Protein AF-A0A7J7YS77-F1 (afdb_monomer)

Foldseek 3Di:
DCVVVPVVPPDDPPPPPPPPPPPPPPDDQWDWDADPDPVPDGTDTHGPDDDDPDDDPDDDDDDDDDPDPDPDQDPFDDFQDWDQDCDDPNHRDTWGFHGQDNVRDTDTDPDPDPDPPPPPPPPDDDDDDDDDDD

Sequence (134 aa):
MYSRKAMYKTKYSAAKSRIEKKKKEKVLATVTEPVGCDKHGGTRVVKPHKMPRYYPTEDVPRKLLSHGKKPFSQHVRKPGTILIVLTGHHRGKRVVFLKQLGSGLNLCPSIEFLCIEHTRNLSSPPPPKLVSVV

Structure (mmCIF, N/CA/C/O backbone):
data_AF-A0A7J7YS77-F1
#
_entry.id   AF-A0A7J7YS77-F1
#
loop_
_atom_site.group_PDB
_atom_site.id
_atom_site.type_symbol
_atom_site.label_atom_id
_atom_site.label_alt_id
_atom_site.label_comp_id
_atom_site.label_asym_id
_atom_site.label_entity_id
_atom_site.label_seq_id
_atom_site.pdbx_PDB_ins_code
_atom_site.Cartn_x
_atom_site.Cartn_y
_atom_site.Cartn_z
_atom_site.occupancy
_atom_site.B_iso_or_equiv
_atom_site.auth_seq_id
_atom_site.auth_comp_id
_atom_site.auth_asym_id
_atom_site.auth_atom_id
_atom_site.pdbx_PDB_model_num
ATOM 1 N N . MET A 1 1 ? 10.976 20.989 21.431 1.00 79.06 1 MET A N 1
ATOM 2 C CA . MET A 1 1 ? 11.789 20.093 20.573 1.00 79.06 1 MET A CA 1
ATOM 3 C C . MET A 1 1 ? 13.259 20.516 20.538 1.00 79.06 1 MET A C 1
ATOM 5 O O . MET A 1 1 ? 14.112 19.661 20.724 1.00 79.06 1 MET A O 1
ATOM 9 N N . TYR A 1 2 ? 13.549 21.813 20.369 1.00 79.44 2 TYR A N 1
ATOM 10 C CA . TYR A 1 2 ? 14.908 22.368 20.285 1.00 79.44 2 TYR A CA 1
ATOM 11 C C . TYR A 1 2 ? 15.738 22.232 21.578 1.00 79.44 2 TYR A C 1
ATOM 13 O O . TYR A 1 2 ? 16.827 21.666 21.559 1.00 79.44 2 TYR A O 1
ATOM 21 N N . SER A 1 3 ? 15.188 22.660 22.720 1.00 82.75 3 SER A N 1
ATOM 22 C CA . SER A 1 3 ? 15.836 22.532 24.036 1.00 82.75 3 SER A CA 1
ATOM 23 C C . SER A 1 3 ? 15.919 21.084 24.527 1.00 82.75 3 SER A C 1
ATOM 25 O O . SER A 1 3 ? 16.950 20.680 25.045 1.00 82.75 3 SER A O 1
ATOM 27 N N . ARG A 1 4 ? 14.873 20.272 24.292 1.00 84.00 4 ARG A N 1
ATOM 28 C CA . ARG A 1 4 ? 14.852 18.837 24.652 1.00 84.00 4 ARG A CA 1
ATOM 29 C C . ARG A 1 4 ? 15.938 18.025 23.939 1.00 84.00 4 ARG A C 1
ATOM 31 O O . ARG A 1 4 ? 16.432 17.064 24.503 1.00 84.00 4 ARG A O 1
ATOM 38 N N . LYS A 1 5 ? 16.304 18.412 22.712 1.00 83.06 5 LYS A N 1
ATOM 39 C CA . LYS A 1 5 ? 17.434 17.835 21.961 1.00 83.06 5 LYS A CA 1
ATOM 40 C C . LYS A 1 5 ? 18.765 18.556 22.237 1.00 83.06 5 LYS A C 1
ATOM 42 O O . LYS A 1 5 ? 19.746 18.274 21.565 1.00 83.06 5 LYS A O 1
ATOM 47 N N . ALA A 1 6 ? 18.781 19.509 23.177 1.00 84.50 6 ALA A N 1
ATOM 48 C CA . ALA A 1 6 ? 19.916 20.357 23.542 1.00 84.50 6 ALA A CA 1
ATOM 49 C C . ALA A 1 6 ? 20.640 21.006 22.344 1.00 84.50 6 ALA A C 1
ATOM 51 O O . ALA A 1 6 ? 21.855 21.204 22.378 1.00 84.50 6 ALA A O 1
ATOM 52 N N . MET A 1 7 ? 19.894 21.388 21.296 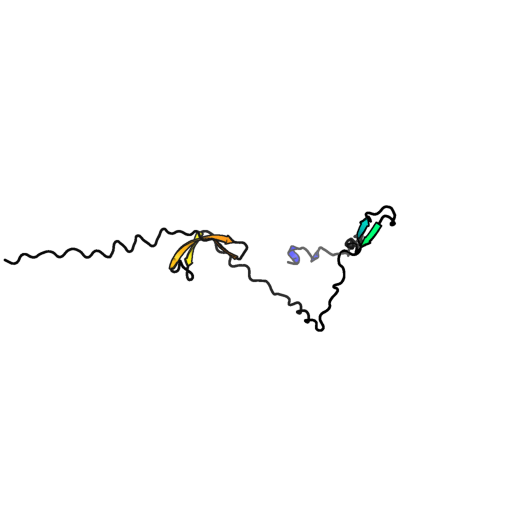1.00 82.38 7 MET A N 1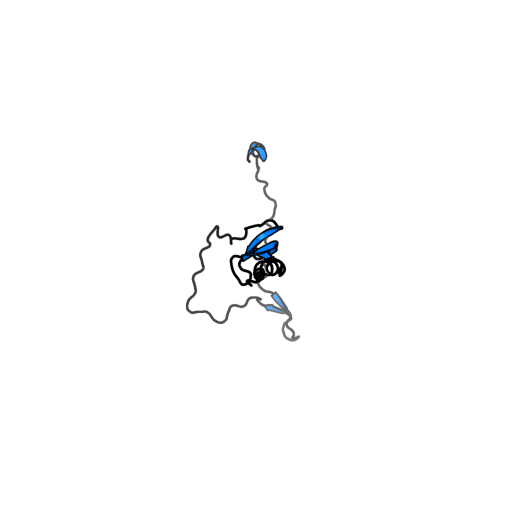
ATOM 53 C CA . MET A 1 7 ? 20.498 21.814 20.023 1.00 82.38 7 MET A CA 1
ATOM 54 C C . MET A 1 7 ? 21.300 23.119 20.113 1.00 82.38 7 MET A C 1
ATOM 56 O O . MET A 1 7 ? 22.150 23.390 19.277 1.00 82.38 7 MET A O 1
ATOM 60 N N . TYR A 1 8 ? 21.065 23.898 21.169 1.00 82.44 8 TYR A N 1
ATOM 61 C CA . TYR A 1 8 ? 21.834 25.095 21.509 1.00 82.44 8 TYR A CA 1
ATOM 62 C C . TYR A 1 8 ? 23.260 24.789 21.999 1.00 82.44 8 TYR A C 1
ATOM 64 O O . TYR A 1 8 ? 24.125 25.658 21.920 1.00 82.44 8 TYR A O 1
ATOM 72 N N . LYS A 1 9 ? 23.513 23.571 22.503 1.00 74.94 9 LYS A N 1
ATOM 73 C CA . LYS A 1 9 ? 24.846 23.104 22.922 1.00 74.94 9 LYS A CA 1
ATOM 74 C C . LYS A 1 9 ? 25.526 22.255 21.853 1.00 74.94 9 LYS A C 1
ATOM 76 O O . LYS A 1 9 ? 26.749 22.279 21.758 1.00 74.94 9 LYS A O 1
ATOM 81 N N . THR A 1 10 ? 24.768 21.533 21.026 1.00 68.81 10 THR A N 1
ATOM 82 C CA . THR A 1 10 ? 25.335 20.803 19.885 1.00 68.81 10 THR A CA 1
ATOM 83 C C . THR A 1 10 ? 25.630 21.768 18.739 1.00 68.81 10 THR A C 1
ATOM 85 O O . THR A 1 10 ? 24.819 21.954 17.832 1.00 68.81 10 THR A O 1
ATOM 88 N N . LYS A 1 11 ? 26.813 22.384 18.764 1.00 67.50 11 LYS A N 1
ATOM 89 C CA . LYS A 1 11 ? 27.387 23.001 17.567 1.00 67.50 11 LYS A CA 1
ATOM 90 C C . LYS A 1 11 ? 27.897 21.875 16.673 1.00 67.50 11 LYS A C 1
ATOM 92 O O . LYS A 1 11 ? 28.890 21.231 16.995 1.00 67.50 11 LYS A O 1
ATOM 97 N N . TYR A 1 12 ? 27.210 21.611 15.568 1.00 66.06 12 TYR A N 1
ATOM 98 C CA . TYR A 1 12 ? 27.744 20.726 14.540 1.00 66.06 12 TYR A CA 1
ATOM 99 C C . TYR A 1 12 ? 28.91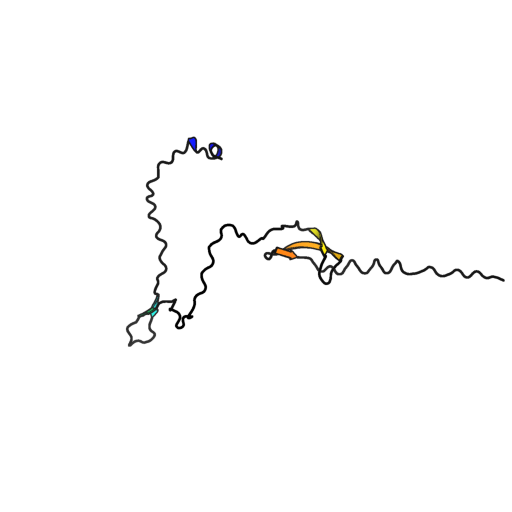6 21.444 13.862 1.00 66.06 12 TYR A C 1
ATOM 101 O O . TYR A 1 12 ? 28.705 22.314 13.020 1.00 66.06 12 TYR A O 1
ATOM 109 N N . SER A 1 13 ? 30.156 21.094 14.204 1.00 62.06 13 SER A N 1
ATOM 110 C CA . SER A 1 13 ? 31.203 21.156 13.189 1.00 62.06 13 SER A CA 1
ATOM 111 C C . SER A 1 13 ? 30.892 20.038 12.200 1.00 62.06 13 SER A C 1
ATOM 113 O O . SER A 1 13 ? 30.570 18.916 12.600 1.00 62.06 13 SER A O 1
ATOM 115 N N . ALA A 1 14 ? 30.893 20.341 10.901 1.00 61.47 14 ALA A N 1
ATOM 116 C CA . ALA A 1 14 ? 30.745 19.293 9.907 1.00 61.47 14 ALA A CA 1
ATOM 117 C C . ALA A 1 14 ? 31.888 18.301 10.134 1.00 61.47 14 ALA A C 1
ATOM 119 O O . ALA A 1 14 ? 33.053 18.631 9.906 1.00 61.47 14 ALA A O 1
ATOM 120 N N . ALA A 1 15 ? 31.575 17.091 10.599 1.00 60.75 15 ALA A N 1
ATOM 121 C CA . ALA A 1 15 ? 32.524 16.005 10.480 1.00 60.75 15 ALA A CA 1
ATOM 122 C C . ALA A 1 15 ? 32.846 15.925 8.986 1.00 60.75 15 ALA A C 1
ATOM 124 O O . ALA A 1 15 ? 31.945 15.668 8.183 1.00 60.75 15 ALA A O 1
ATOM 125 N N . LYS A 1 16 ? 34.098 16.204 8.592 1.00 58.06 16 LYS A N 1
ATOM 126 C CA . LYS A 1 16 ? 34.586 15.833 7.262 1.00 58.06 16 LYS A CA 1
ATOM 127 C C . LYS A 1 16 ? 34.411 14.328 7.208 1.00 58.06 16 LYS A C 1
ATOM 129 O O . LYS A 1 16 ? 35.213 13.592 7.776 1.00 58.06 16 LYS A O 1
ATOM 134 N N . SER A 1 17 ? 33.296 13.875 6.651 1.00 55.62 17 SER A N 1
ATOM 135 C CA . SER A 1 17 ? 32.958 12.471 6.666 1.00 55.62 17 SER A CA 1
ATOM 136 C C . SER A 1 17 ? 34.006 11.774 5.814 1.00 55.62 17 SER A C 1
ATOM 138 O O . SER A 1 17 ? 33.903 11.761 4.590 1.00 55.62 17 SER A O 1
ATOM 140 N N . ARG A 1 18 ? 34.976 11.122 6.458 1.00 55.91 18 ARG A N 1
ATOM 141 C CA . ARG A 1 18 ? 35.717 9.996 5.877 1.00 55.91 18 ARG A CA 1
ATOM 142 C C . ARG A 1 18 ? 34.801 8.765 5.816 1.00 55.91 18 ARG A C 1
ATOM 144 O O . ARG A 1 18 ? 35.195 7.646 6.097 1.00 55.91 18 ARG A O 1
ATOM 151 N N . ILE A 1 19 ? 33.530 8.999 5.510 1.00 58.06 19 ILE A N 1
ATOM 152 C CA . ILE A 1 19 ? 32.608 7.990 5.044 1.00 58.06 19 ILE A CA 1
ATOM 153 C C . ILE A 1 19 ? 32.760 8.134 3.545 1.00 58.06 19 ILE A C 1
ATOM 155 O O . ILE A 1 19 ? 32.135 9.000 2.928 1.00 58.06 19 ILE A O 1
ATOM 159 N N . GLU A 1 20 ? 33.669 7.348 2.971 1.00 64.75 20 GLU A N 1
ATOM 160 C CA . GLU A 1 20 ? 33.596 7.076 1.544 1.00 64.75 20 GLU A CA 1
ATOM 161 C C . GLU A 1 20 ? 32.139 6.725 1.276 1.00 64.75 20 GLU A C 1
ATOM 163 O O . GLU A 1 20 ? 31.607 5.794 1.885 1.00 64.75 20 GLU A O 1
ATOM 168 N N . LYS A 1 21 ? 31.451 7.552 0.476 1.00 62.44 21 LYS A N 1
ATOM 169 C CA . LYS A 1 21 ? 30.077 7.280 0.057 1.00 62.44 21 LYS A CA 1
ATOM 170 C C . LYS A 1 21 ? 30.077 5.825 -0.369 1.00 62.44 21 LYS A C 1
ATOM 172 O O . LYS A 1 21 ? 30.712 5.520 -1.376 1.00 62.44 21 LYS A O 1
ATOM 177 N N . LYS A 1 22 ? 29.439 4.949 0.416 1.00 60.91 22 LYS A N 1
ATOM 178 C CA . LYS A 1 22 ? 29.379 3.521 0.120 1.00 60.91 22 LYS A CA 1
ATOM 179 C C . LYS A 1 22 ? 28.722 3.451 -1.246 1.00 60.91 22 LYS A C 1
ATOM 181 O O . LYS A 1 22 ? 27.519 3.697 -1.363 1.00 60.91 22 LYS A O 1
ATOM 186 N N . LYS A 1 23 ? 29.538 3.304 -2.296 1.00 63.06 23 LYS A N 1
ATOM 187 C CA . LYS A 1 23 ? 29.062 3.261 -3.672 1.00 63.06 23 LYS A CA 1
ATOM 188 C C . LYS A 1 23 ? 28.099 2.097 -3.659 1.00 63.06 23 LYS A C 1
ATOM 190 O O . LYS A 1 23 ? 28.511 0.974 -3.394 1.00 63.06 23 LYS A O 1
ATOM 195 N N . LYS A 1 24 ? 26.811 2.397 -3.835 1.00 66.31 24 LYS A N 1
ATOM 196 C CA . LYS A 1 24 ? 25.795 1.374 -4.041 1.00 66.31 24 LYS A CA 1
ATOM 197 C C . LYS A 1 24 ? 26.359 0.490 -5.142 1.00 66.31 24 LYS A C 1
ATOM 199 O O . LYS A 1 24 ? 26.652 1.007 -6.224 1.00 66.31 24 LYS A O 1
ATOM 204 N N . GLU A 1 25 ? 26.633 -0.764 -4.808 1.00 69.06 25 GLU A N 1
ATOM 205 C CA . GLU A 1 25 ? 27.174 -1.725 -5.752 1.00 69.06 25 GLU A CA 1
ATOM 206 C C . GLU A 1 25 ? 26.242 -1.708 -6.960 1.00 69.06 25 GLU A C 1
ATOM 208 O O . GLU A 1 25 ? 25.028 -1.903 -6.836 1.00 69.06 25 GLU A O 1
ATOM 213 N N . LYS A 1 26 ? 26.773 -1.277 -8.105 1.00 70.06 26 LYS A N 1
ATOM 214 C CA . LYS A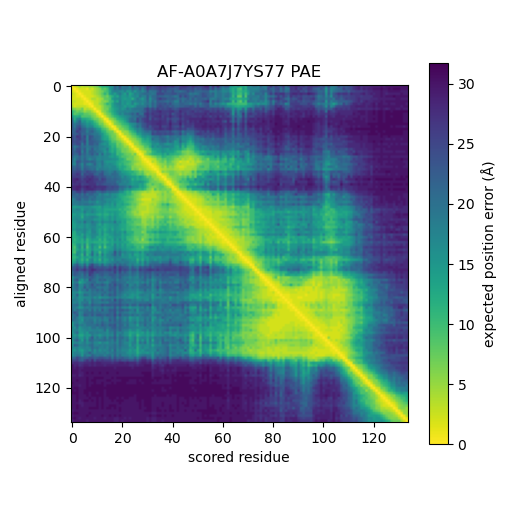 1 26 ? 25.974 -1.193 -9.319 1.00 70.06 26 LYS A CA 1
ATOM 215 C C . LYS A 1 26 ? 25.690 -2.634 -9.703 1.00 70.06 26 LYS A C 1
ATOM 217 O O . LYS A 1 26 ? 26.631 -3.362 -9.997 1.00 70.06 26 LYS A O 1
ATOM 222 N N . VAL A 1 27 ? 24.417 -3.023 -9.685 1.00 69.81 27 VAL A N 1
ATOM 223 C CA . VAL A 1 27 ? 23.990 -4.315 -10.228 1.00 69.81 27 VAL A CA 1
ATOM 224 C C . VAL A 1 27 ? 24.586 -4.429 -11.629 1.00 69.81 27 VAL A C 1
ATOM 226 O O . VAL A 1 27 ? 24.404 -3.526 -12.454 1.00 69.81 27 VAL A O 1
ATOM 229 N N . LEU A 1 28 ? 25.371 -5.482 -11.856 1.00 71.69 28 LEU A N 1
ATOM 230 C CA . LEU A 1 28 ? 26.055 -5.692 -13.123 1.00 71.69 28 LEU A CA 1
ATOM 231 C C . LEU A 1 28 ? 25.000 -5.803 -14.227 1.00 71.69 28 LEU A C 1
ATOM 233 O O . LEU A 1 28 ? 24.089 -6.623 -14.160 1.00 71.69 28 LEU A O 1
ATOM 237 N N . ALA A 1 29 ? 25.113 -4.948 -15.244 1.00 77.50 29 ALA A N 1
ATOM 238 C CA . ALA A 1 29 ? 24.165 -4.903 -16.360 1.00 77.50 29 ALA A CA 1
ATOM 239 C C . ALA A 1 29 ? 24.244 -6.148 -17.264 1.00 77.50 29 ALA A C 1
ATOM 241 O O . ALA A 1 29 ? 23.394 -6.343 -18.136 1.00 77.50 29 ALA A O 1
ATOM 242 N N . THR A 1 30 ? 25.267 -6.975 -17.062 1.00 81.25 30 THR A N 1
ATOM 243 C CA . THR A 1 30 ? 25.565 -8.127 -17.894 1.00 81.25 30 THR A CA 1
ATOM 244 C C . THR A 1 30 ? 26.095 -9.258 -17.034 1.00 81.25 30 THR A C 1
ATOM 246 O O . THR A 1 30 ? 26.935 -9.031 -16.164 1.00 81.25 30 THR A O 1
ATOM 249 N N . VAL A 1 31 ? 25.601 -10.462 -17.294 1.00 83.94 31 VAL A N 1
ATOM 250 C CA . VAL A 1 31 ? 26.001 -11.697 -16.623 1.00 83.94 31 VAL A CA 1
ATOM 251 C C . VAL A 1 31 ? 26.816 -12.531 -17.611 1.00 83.94 31 VAL A C 1
ATOM 253 O O . VAL A 1 31 ? 26.449 -12.647 -18.781 1.00 83.94 31 VAL A O 1
ATOM 256 N N . THR A 1 32 ? 27.962 -13.048 -17.177 1.00 84.19 32 THR A N 1
ATOM 257 C CA . THR A 1 32 ? 28.782 -13.992 -17.946 1.00 84.19 32 THR A CA 1
ATOM 258 C C . THR A 1 32 ? 28.276 -15.403 -17.703 1.00 84.19 32 THR A C 1
ATOM 260 O O . THR A 1 32 ? 28.495 -15.956 -16.630 1.00 84.19 32 THR A O 1
ATOM 263 N N . GLU A 1 33 ? 27.617 -15.972 -18.702 1.00 82.81 33 GLU A N 1
ATOM 264 C CA . GLU A 1 33 ? 27.106 -17.340 -18.675 1.00 82.81 33 GLU A CA 1
ATOM 265 C C . GLU A 1 33 ? 28.071 -18.267 -19.431 1.00 82.81 33 GLU A C 1
ATOM 267 O O . GLU A 1 33 ? 28.569 -17.879 -20.494 1.00 82.81 33 GLU A O 1
ATOM 272 N N . PRO A 1 34 ? 28.361 -19.482 -18.940 1.00 83.56 34 PRO A N 1
ATOM 273 C CA . PRO A 1 34 ? 29.186 -20.440 -19.667 1.00 83.56 34 PRO A CA 1
ATOM 274 C C . PRO A 1 34 ? 28.466 -20.947 -20.927 1.00 83.56 34 PRO A C 1
ATOM 276 O O . PRO A 1 34 ? 27.254 -21.170 -20.933 1.00 83.56 34 PRO A O 1
ATOM 279 N N . VAL A 1 35 ? 29.212 -21.131 -22.016 1.00 78.69 35 VAL A N 1
ATOM 280 C CA . VAL A 1 35 ? 28.689 -21.699 -23.268 1.00 78.69 35 VAL A CA 1
ATOM 281 C C . VAL A 1 35 ? 28.879 -23.211 -23.222 1.00 78.69 35 VAL A C 1
ATOM 283 O O . VAL A 1 35 ? 30.001 -23.684 -23.102 1.00 78.69 35 VAL A O 1
ATOM 286 N N . GLY A 1 36 ? 27.792 -23.977 -23.340 1.00 76.56 36 GLY A N 1
ATOM 287 C CA . GLY A 1 36 ? 27.799 -25.443 -23.224 1.00 76.56 36 GLY A CA 1
ATOM 288 C C . GLY A 1 36 ? 28.435 -26.209 -24.395 1.00 76.56 36 GLY A C 1
ATOM 289 O O . GLY A 1 36 ? 28.027 -27.335 -24.654 1.00 76.56 36 GLY A O 1
ATOM 290 N N . CYS A 1 37 ? 29.364 -25.609 -25.146 1.00 70.50 37 CYS A N 1
ATOM 291 C CA . CYS A 1 37 ? 30.030 -26.253 -26.279 1.00 70.50 37 CYS A CA 1
ATOM 292 C C . CYS A 1 37 ? 31.539 -25.984 -26.264 1.00 70.50 37 CYS A C 1
ATOM 294 O O . CYS A 1 37 ? 31.975 -24.835 -26.354 1.00 70.50 37 CYS A O 1
ATOM 296 N N . ASP A 1 38 ? 32.326 -27.061 -26.245 1.00 72.12 38 ASP A N 1
ATOM 297 C CA . ASP A 1 38 ? 33.785 -27.034 -26.062 1.00 72.12 38 ASP A CA 1
ATOM 298 C C . ASP A 1 38 ? 34.537 -26.287 -27.174 1.00 72.12 38 ASP A C 1
ATOM 300 O O . ASP A 1 38 ? 35.621 -25.750 -26.960 1.00 72.12 38 ASP A O 1
ATOM 304 N N . LYS A 1 39 ? 33.949 -26.204 -28.374 1.00 78.44 39 LYS A N 1
ATOM 305 C CA . LYS A 1 39 ? 34.551 -25.536 -29.542 1.00 78.44 39 LYS A CA 1
ATOM 306 C C . LYS A 1 39 ? 34.258 -24.032 -29.603 1.00 78.44 39 LYS A C 1
ATOM 308 O O . LYS A 1 39 ? 34.735 -23.353 -30.511 1.00 78.44 39 LYS A O 1
ATOM 313 N N . HIS A 1 40 ? 33.485 -23.496 -28.657 1.00 68.56 40 HIS A N 1
ATOM 314 C CA . HIS A 1 40 ? 33.049 -22.102 -28.652 1.00 68.56 40 HIS A CA 1
ATOM 315 C C . HIS A 1 40 ? 33.441 -21.388 -27.352 1.00 68.56 40 HIS A C 1
ATOM 317 O O . HIS A 1 40 ? 32.603 -21.182 -26.486 1.00 68.56 40 HIS A O 1
ATOM 323 N N . GLY A 1 41 ? 34.706 -20.965 -27.235 1.00 69.94 41 GLY A N 1
ATOM 324 C CA . GLY A 1 41 ? 35.141 -19.790 -26.451 1.00 69.94 41 GLY A CA 1
ATOM 325 C C . GLY A 1 41 ? 34.734 -19.654 -24.969 1.00 69.94 41 GLY A C 1
ATOM 326 O O . GLY A 1 41 ? 34.910 -18.574 -24.410 1.00 69.94 41 GLY A O 1
ATOM 327 N N . GLY A 1 42 ? 34.195 -20.693 -24.323 1.00 75.00 42 GLY A N 1
ATOM 328 C CA . GLY A 1 42 ? 33.967 -20.817 -22.877 1.00 75.00 42 GLY A CA 1
ATOM 329 C C . GLY A 1 42 ? 32.836 -19.977 -22.267 1.00 75.00 42 GLY A C 1
ATOM 330 O O . GLY A 1 42 ? 32.012 -20.519 -21.533 1.00 75.00 42 GLY A O 1
ATOM 331 N N . THR A 1 43 ? 32.755 -18.668 -22.527 1.00 82.62 43 THR A N 1
ATOM 332 C CA . THR A 1 43 ? 31.791 -17.777 -21.846 1.00 82.62 43 THR A CA 1
ATOM 333 C C . THR A 1 43 ? 31.110 -16.793 -22.789 1.00 82.62 43 THR A C 1
ATOM 335 O O . THR A 1 43 ? 31.704 -16.270 -23.732 1.00 82.62 43 THR A O 1
ATOM 338 N N . ARG A 1 44 ? 29.832 -16.519 -22.520 1.00 81.19 44 ARG A N 1
ATOM 339 C CA . ARG A 1 44 ? 29.021 -15.530 -23.220 1.00 81.19 44 ARG A CA 1
ATOM 340 C C . ARG A 1 44 ? 28.530 -14.477 -22.244 1.00 81.19 44 ARG A C 1
ATOM 342 O O . ARG A 1 44 ? 27.873 -14.755 -21.251 1.00 81.19 44 ARG A O 1
ATOM 349 N N . VAL A 1 45 ? 28.789 -13.232 -22.599 1.00 86.12 45 VAL A N 1
ATOM 350 C CA . VAL A 1 45 ? 28.298 -12.056 -21.888 1.00 86.12 45 VAL A CA 1
ATOM 351 C C . VAL A 1 45 ? 26.844 -11.798 -22.325 1.00 86.12 45 VAL A C 1
ATOM 353 O O . VAL A 1 45 ? 26.590 -11.432 -23.475 1.00 86.12 45 VAL A O 1
ATOM 356 N N . VAL A 1 46 ? 25.871 -12.029 -21.437 1.00 86.38 46 VAL A N 1
ATOM 357 C CA . VAL A 1 46 ? 24.423 -11.924 -21.702 1.00 86.38 46 VAL A CA 1
ATOM 358 C C . VAL A 1 46 ? 23.778 -10.841 -20.834 1.00 86.38 46 VAL A C 1
ATOM 360 O O . VAL A 1 46 ? 24.016 -10.741 -19.635 1.00 86.38 46 VAL A O 1
ATOM 363 N N . LYS A 1 47 ? 22.913 -10.021 -21.440 1.00 88.69 47 LYS A N 1
ATOM 364 C CA . LYS A 1 47 ? 22.070 -9.063 -20.708 1.00 88.69 47 LYS A CA 1
ATOM 365 C C . LYS A 1 47 ? 20.804 -9.777 -20.204 1.00 88.69 47 LYS A C 1
ATOM 367 O O . LYS A 1 47 ? 20.097 -10.340 -21.044 1.00 88.69 47 LYS A O 1
ATOM 372 N N . PRO A 1 48 ? 20.477 -9.730 -18.898 1.00 82.94 48 PRO A N 1
ATOM 373 C CA . PRO A 1 48 ? 19.306 -10.423 -18.349 1.00 82.94 48 PRO A CA 1
ATOM 374 C C . PRO A 1 48 ? 17.983 -9.804 -18.823 1.00 82.94 48 PRO A C 1
ATOM 376 O O . PRO A 1 48 ? 17.031 -10.516 -19.128 1.00 82.94 48 PRO A O 1
ATOM 379 N N . HIS A 1 49 ? 17.933 -8.477 -18.969 1.00 87.00 49 HIS A N 1
ATOM 380 C CA . HIS A 1 49 ? 16.777 -7.769 -19.516 1.00 87.00 49 HIS A CA 1
ATOM 381 C C . HIS A 1 49 ? 17.044 -7.381 -20.971 1.00 87.00 49 HIS A C 1
ATOM 383 O O . HIS A 1 49 ?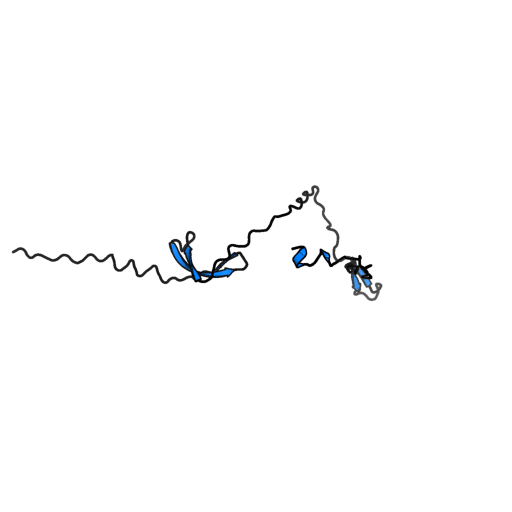 17.757 -6.416 -21.255 1.00 87.00 49 HIS A O 1
ATOM 389 N N . LYS A 1 50 ? 16.486 -8.159 -21.904 1.00 89.81 50 LYS A N 1
ATOM 390 C CA . LYS A 1 50 ? 16.494 -7.833 -23.337 1.00 89.81 50 LYS A CA 1
ATOM 391 C C . LYS A 1 50 ? 15.422 -6.787 -23.639 1.00 89.81 50 LYS A C 1
ATOM 393 O O . LYS A 1 50 ? 14.384 -6.746 -22.983 1.00 89.81 50 LYS A O 1
ATOM 398 N N . MET A 1 51 ? 15.676 -5.953 -24.642 1.00 91.44 51 MET A N 1
ATOM 399 C CA . MET A 1 51 ? 14.681 -4.994 -25.121 1.00 91.44 51 MET A CA 1
ATOM 400 C C . MET A 1 51 ? 13.495 -5.736 -25.763 1.00 91.44 51 MET A C 1
ATOM 402 O O . MET A 1 51 ? 13.706 -6.780 -26.389 1.00 91.44 51 MET A O 1
ATOM 406 N N . PRO A 1 52 ? 12.258 -5.231 -25.605 1.00 93.31 52 PRO A N 1
ATOM 407 C CA . PRO A 1 52 ? 11.090 -5.802 -26.266 1.00 93.31 52 PRO A CA 1
ATOM 408 C C . PRO A 1 52 ? 11.233 -5.715 -27.792 1.00 93.31 52 PRO A C 1
ATOM 410 O O . PRO A 1 52 ? 11.819 -4.772 -28.319 1.00 93.31 52 PRO A O 1
ATOM 413 N N . ARG A 1 53 ? 10.698 -6.712 -28.509 1.00 95.12 53 ARG A N 1
ATOM 414 C CA . ARG A 1 53 ? 10.754 -6.772 -29.983 1.00 95.12 53 ARG A CA 1
ATOM 415 C C . ARG A 1 53 ? 9.711 -5.875 -30.660 1.00 95.12 53 ARG A C 1
ATOM 417 O O . ARG A 1 53 ? 9.932 -5.446 -31.785 1.00 95.12 53 ARG A O 1
ATOM 424 N N . TYR A 1 54 ? 8.582 -5.631 -29.999 1.00 94.62 54 TYR A N 1
ATOM 425 C CA . TYR A 1 54 ? 7.463 -4.845 -30.516 1.00 94.62 54 TYR A CA 1
ATOM 426 C C . TYR A 1 54 ? 7.283 -3.568 -29.691 1.00 94.62 54 TYR A C 1
ATOM 428 O O . TYR A 1 54 ? 7.346 -3.623 -28.461 1.00 94.62 54 TYR A O 1
ATOM 436 N N . TYR A 1 55 ? 7.034 -2.451 -30.375 1.00 92.44 55 TYR A N 1
ATOM 437 C CA . TYR A 1 55 ? 6.732 -1.151 -29.780 1.00 92.44 55 TYR A CA 1
ATOM 438 C C . TYR A 1 55 ? 5.343 -0.694 -30.242 1.00 92.44 55 TYR A C 1
ATOM 440 O O . TYR A 1 55 ? 5.047 -0.819 -31.431 1.00 92.44 55 TYR A O 1
ATOM 448 N N . PRO A 1 56 ? 4.489 -0.181 -29.339 1.00 94.44 56 PRO A N 1
ATOM 449 C CA . PRO A 1 56 ? 3.234 0.439 -29.742 1.00 94.44 56 PRO A CA 1
ATOM 450 C C . PRO A 1 56 ? 3.502 1.753 -30.490 1.00 94.44 56 PRO A C 1
ATOM 452 O O . PRO A 1 56 ? 4.511 2.415 -30.249 1.00 94.44 56 PRO A O 1
ATOM 455 N N . THR A 1 57 ? 2.587 2.138 -31.381 1.00 94.44 57 THR A N 1
ATOM 456 C CA . THR A 1 57 ? 2.679 3.401 -32.134 1.00 94.44 57 THR A CA 1
ATOM 457 C C . THR A 1 57 ? 2.464 4.627 -31.241 1.00 94.44 57 THR A C 1
ATOM 459 O O . THR A 1 57 ? 3.052 5.674 -31.489 1.00 94.44 57 THR A O 1
ATOM 462 N N . GLU A 1 58 ? 1.669 4.488 -30.177 1.00 93.94 58 GLU A N 1
ATOM 463 C CA . GLU A 1 58 ? 1.374 5.549 -29.211 1.00 93.94 58 GLU A CA 1
ATOM 464 C C . GLU A 1 58 ? 1.692 5.077 -27.786 1.00 93.94 58 GLU A C 1
ATOM 466 O O . GLU A 1 58 ? 1.383 3.940 -27.418 1.00 93.94 58 GLU A O 1
ATOM 471 N N . ASP A 1 59 ? 2.308 5.949 -26.980 1.00 90.69 59 ASP A N 1
ATOM 472 C CA . ASP A 1 59 ? 2.610 5.683 -25.568 1.00 90.69 59 ASP A CA 1
ATOM 473 C C . ASP A 1 59 ? 1.653 6.452 -24.649 1.00 90.69 59 ASP A C 1
ATOM 475 O O . ASP A 1 59 ? 1.291 7.604 -24.908 1.00 90.69 59 ASP A O 1
ATOM 479 N N . VAL A 1 60 ? 1.259 5.823 -23.542 1.00 93.31 60 VAL A N 1
ATOM 480 C CA . VAL A 1 60 ? 0.396 6.456 -22.542 1.00 93.31 60 VAL A CA 1
ATOM 481 C C . VAL A 1 60 ? 1.269 7.318 -21.628 1.00 93.31 60 VAL A C 1
ATOM 483 O O . VAL A 1 60 ? 2.179 6.792 -20.976 1.00 93.31 60 VAL A O 1
ATOM 486 N N . PRO A 1 61 ? 0.998 8.632 -21.496 1.00 94.00 61 PRO A N 1
ATOM 487 C CA . PRO A 1 61 ? 1.807 9.493 -20.647 1.00 94.00 61 PRO A CA 1
ATOM 488 C C . PRO A 1 61 ? 1.767 9.016 -19.192 1.00 94.00 61 PRO A C 1
ATOM 490 O O . PRO A 1 61 ? 0.727 8.631 -18.645 1.00 94.00 61 PRO A O 1
ATOM 493 N N . ARG A 1 62 ? 2.928 9.051 -18.533 1.00 92.94 62 ARG A N 1
ATOM 494 C CA . ARG A 1 62 ? 3.055 8.615 -17.139 1.00 92.94 62 ARG A CA 1
ATOM 495 C C . ARG A 1 62 ? 2.235 9.515 -16.219 1.00 92.94 62 ARG A C 1
ATOM 497 O O . ARG A 1 62 ? 2.251 10.737 -16.336 1.00 92.94 62 ARG A O 1
ATOM 504 N N . LYS A 1 63 ? 1.581 8.902 -15.230 1.00 91.56 63 LYS A N 1
ATOM 505 C CA . LYS A 1 63 ? 0.886 9.639 -14.169 1.00 91.56 63 LYS A CA 1
ATOM 506 C C . LYS A 1 63 ? 1.895 10.461 -13.366 1.00 91.56 63 LYS A C 1
ATOM 508 O O . LYS A 1 63 ? 2.924 9.937 -12.938 1.00 91.56 63 LYS A O 1
ATOM 513 N N . LEU A 1 64 ? 1.569 11.728 -13.125 1.00 90.75 64 LEU A N 1
ATOM 514 C CA . LEU A 1 64 ? 2.357 12.606 -12.263 1.00 90.75 64 LEU A CA 1
ATOM 515 C C . LEU A 1 64 ? 2.393 12.056 -10.828 1.00 90.75 64 LEU A C 1
ATOM 517 O O . LEU A 1 64 ? 1.393 11.537 -10.318 1.00 90.75 64 LEU A O 1
ATOM 521 N N . LEU A 1 65 ? 3.548 12.175 -10.169 1.00 87.75 65 LEU A N 1
ATOM 522 C CA . LEU A 1 65 ? 3.705 11.777 -8.772 1.00 87.75 65 LEU A CA 1
ATOM 523 C C . LEU A 1 65 ? 2.896 12.730 -7.885 1.00 87.75 65 LEU A C 1
ATOM 525 O O . LEU A 1 65 ? 3.273 13.877 -7.675 1.00 87.75 65 LEU A O 1
ATOM 529 N N . SER A 1 66 ? 1.776 12.250 -7.348 1.00 86.88 66 SER A N 1
ATOM 530 C CA . SER A 1 66 ? 1.009 12.988 -6.344 1.00 86.88 66 SER A CA 1
ATOM 531 C C . SER A 1 66 ? 1.521 12.656 -4.944 1.00 86.88 66 SER A C 1
ATOM 533 O O . SER A 1 66 ? 1.454 11.496 -4.524 1.00 86.88 66 SER A O 1
ATOM 535 N N . HIS A 1 67 ? 1.970 13.660 -4.195 1.00 84.81 67 HIS A N 1
ATOM 536 C CA . HIS A 1 67 ? 2.276 13.497 -2.775 1.00 84.81 67 HIS A CA 1
ATOM 537 C C . HIS A 1 67 ? 0.985 13.325 -1.952 1.00 84.81 67 HIS A C 1
ATOM 539 O O . HIS A 1 67 ? -0.047 13.908 -2.268 1.00 84.81 67 HIS A O 1
ATOM 545 N N . GLY A 1 68 ? 1.032 12.513 -0.890 1.00 80.88 68 GLY A N 1
ATOM 546 C CA . GLY A 1 68 ? -0.037 12.457 0.119 1.00 80.88 68 GLY A CA 1
ATOM 547 C C . GLY A 1 68 ? -1.164 11.442 -0.106 1.00 80.88 68 GLY A C 1
ATOM 548 O O . GLY A 1 68 ? -2.006 11.296 0.777 1.00 80.88 68 GLY A O 1
ATOM 549 N N . LYS A 1 69 ? -1.172 10.677 -1.206 1.00 81.31 69 LYS A N 1
ATOM 550 C CA . LYS A 1 69 ? -2.113 9.553 -1.367 1.00 81.31 69 LYS A CA 1
ATOM 551 C C . LYS A 1 69 ? -1.701 8.388 -0.470 1.00 81.31 69 LYS A C 1
ATOM 553 O O . LYS A 1 69 ? -0.893 7.547 -0.855 1.00 81.31 69 LYS A O 1
ATOM 558 N N . LYS A 1 70 ? -2.250 8.355 0.740 1.00 79.94 70 LYS A N 1
ATOM 559 C CA . LYS A 1 70 ? -2.151 7.209 1.645 1.00 79.94 70 LYS A CA 1
ATOM 560 C C . LYS A 1 70 ? -3.416 6.366 1.470 1.00 79.94 70 LYS A C 1
ATOM 562 O O . LYS A 1 70 ? -4.497 6.895 1.729 1.00 79.94 70 LYS A O 1
ATOM 567 N N . PRO A 1 71 ? -3.329 5.104 1.013 1.00 75.31 71 PRO A N 1
ATOM 568 C CA . PRO A 1 71 ? -4.500 4.238 0.985 1.00 75.31 71 PRO A CA 1
ATOM 569 C C . PRO A 1 71 ? -5.051 4.097 2.409 1.00 75.31 71 PRO A C 1
ATOM 571 O O . PRO A 1 71 ? -4.301 3.893 3.366 1.00 75.31 71 PRO A O 1
ATOM 574 N N . PHE A 1 72 ? -6.360 4.290 2.550 1.00 71.00 72 PHE A N 1
ATOM 575 C CA . PHE A 1 72 ? -7.041 4.264 3.837 1.00 71.00 72 PHE A CA 1
ATOM 576 C C . PHE A 1 72 ? -6.962 2.858 4.446 1.00 71.00 72 PHE A C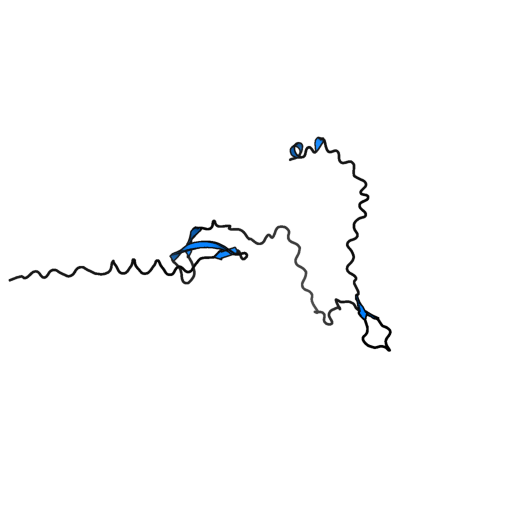 1
ATOM 578 O O . PHE A 1 72 ? -7.378 1.892 3.815 1.00 71.00 72 PHE A O 1
ATOM 585 N N . SER A 1 73 ? -6.413 2.735 5.657 1.00 65.69 73 SER A N 1
ATOM 586 C CA . SER A 1 73 ? -6.087 1.430 6.259 1.00 65.69 73 SER A CA 1
ATOM 587 C C . SER A 1 73 ? -6.690 1.209 7.648 1.00 65.69 73 SER A C 1
ATOM 589 O O . SER A 1 73 ? -6.499 0.135 8.215 1.00 65.69 73 SER A O 1
ATOM 591 N N . GLN A 1 74 ? -7.349 2.192 8.264 1.00 64.56 74 GLN A N 1
ATOM 592 C CA . GLN A 1 74 ? -7.461 2.185 9.726 1.00 64.56 74 GLN A CA 1
ATOM 593 C C . GLN A 1 74 ? -8.814 2.667 10.242 1.00 64.56 74 GLN A C 1
ATOM 595 O O . GLN A 1 74 ? -8.989 3.817 10.625 1.00 64.56 74 GLN A O 1
ATOM 600 N N . HIS A 1 75 ? -9.728 1.711 10.388 1.00 68.50 75 HIS A N 1
ATOM 601 C CA . HIS A 1 75 ? -10.617 1.687 11.545 1.00 68.50 75 HIS A CA 1
ATOM 602 C C . HIS A 1 75 ? -10.257 0.467 12.385 1.00 68.50 75 HIS A C 1
ATOM 604 O O . HIS A 1 75 ? -10.761 -0.626 12.134 1.00 68.50 75 HIS A O 1
ATOM 610 N N . VAL A 1 76 ? -9.361 0.656 13.355 1.00 71.88 76 VAL A N 1
ATOM 611 C CA . VAL A 1 76 ? -9.033 -0.388 14.329 1.00 71.88 76 VAL A CA 1
ATOM 612 C C . VAL A 1 76 ? -10.178 -0.465 15.329 1.00 71.88 76 VAL A C 1
ATOM 614 O O . VAL A 1 76 ? -10.426 0.474 16.084 1.00 71.88 76 VAL A O 1
ATOM 617 N N . ARG A 1 77 ? -10.908 -1.578 15.303 1.00 75.75 77 ARG A N 1
ATOM 618 C CA . ARG A 1 77 ? -11.969 -1.874 16.272 1.00 75.75 77 ARG A CA 1
ATOM 619 C C . ARG A 1 77 ? -11.397 -2.712 17.410 1.00 75.75 77 ARG A C 1
ATOM 621 O O . ARG A 1 77 ? -10.493 -3.518 17.196 1.00 75.75 77 ARG A O 1
ATOM 628 N N . LYS A 1 78 ? -11.927 -2.532 18.621 1.00 82.50 78 LYS A N 1
ATOM 629 C CA . LYS A 1 78 ? -11.522 -3.339 19.777 1.00 82.50 78 LYS A CA 1
ATOM 630 C C . LYS A 1 78 ? -12.130 -4.744 19.651 1.00 82.50 78 LYS A C 1
ATOM 632 O O . LYS A 1 78 ? -13.341 -4.831 19.421 1.00 82.50 78 LYS A O 1
ATOM 637 N N . PRO A 1 79 ? -11.337 -5.823 19.785 1.00 84.38 79 PRO A N 1
ATOM 638 C CA . PRO A 1 79 ? -11.875 -7.182 19.831 1.00 84.38 79 PRO A CA 1
ATOM 639 C C . PRO A 1 79 ? -12.881 -7.306 20.987 1.00 84.38 79 PRO A C 1
ATOM 641 O O . PRO A 1 79 ? -12.712 -6.666 22.023 1.00 84.38 79 PRO A O 1
ATOM 644 N N . GLY A 1 80 ? -13.953 -8.073 20.793 1.00 85.94 80 GLY A N 1
ATOM 645 C CA . GLY A 1 80 ? -15.052 -8.237 21.753 1.00 85.94 80 GLY A CA 1
ATOM 646 C C . GLY A 1 80 ? -16.235 -7.276 21.570 1.00 85.94 80 GLY A C 1
ATOM 647 O O . GLY A 1 80 ? -17.203 -7.353 22.320 1.00 85.94 80 GLY A O 1
ATOM 648 N N . THR A 1 81 ? -16.206 -6.389 20.571 1.00 88.00 81 THR A N 1
ATOM 649 C CA . THR A 1 81 ? -17.337 -5.484 20.289 1.00 88.00 81 THR A CA 1
ATOM 650 C C . THR A 1 81 ? -18.497 -6.247 19.637 1.00 88.00 81 THR A C 1
ATOM 652 O O . THR A 1 81 ? -18.276 -7.025 18.709 1.00 88.00 81 THR A O 1
ATOM 655 N N . ILE A 1 82 ? -19.740 -5.995 20.061 1.00 89.00 82 ILE A N 1
ATOM 656 C CA . ILE A 1 82 ? -20.936 -6.520 19.384 1.00 89.00 82 ILE A CA 1
ATOM 657 C C . ILE A 1 82 ? -21.217 -5.662 18.147 1.00 89.00 82 ILE A C 1
ATOM 659 O O . ILE A 1 82 ? -21.382 -4.446 18.245 1.00 89.00 82 ILE A O 1
ATOM 663 N N . LEU A 1 83 ? -21.275 -6.293 16.977 1.00 88.25 83 LEU A N 1
ATOM 664 C CA . LEU A 1 83 ? -21.606 -5.659 15.706 1.00 88.25 83 LEU A CA 1
ATOM 665 C C . LEU A 1 83 ? -23.012 -6.070 15.265 1.00 88.25 83 LEU A C 1
ATOM 667 O O . LEU A 1 83 ? -23.390 -7.235 15.376 1.00 88.25 83 LEU A O 1
ATOM 671 N N . ILE A 1 84 ? -23.770 -5.114 14.728 1.00 92.00 84 ILE A N 1
ATOM 672 C CA . ILE A 1 84 ? -25.026 -5.384 14.024 1.00 92.00 84 ILE A CA 1
ATOM 673 C C . ILE A 1 84 ? -24.704 -5.437 12.537 1.00 92.00 84 ILE A C 1
ATOM 675 O O . ILE A 1 84 ? -24.192 -4.471 11.964 1.00 92.00 84 ILE A O 1
ATOM 679 N N . VAL A 1 85 ? -24.983 -6.577 11.912 1.00 90.81 85 VAL A N 1
ATOM 680 C CA . VAL A 1 85 ? -24.768 -6.749 10.476 1.00 90.81 85 VAL A CA 1
ATOM 681 C C . VAL A 1 85 ? -25.898 -6.050 9.723 1.00 90.81 85 VAL A C 1
ATOM 683 O O . VAL A 1 85 ? -27.059 -6.444 9.814 1.00 90.81 85 VAL A O 1
ATOM 686 N N . LEU A 1 86 ? -25.559 -4.995 8.984 1.00 91.88 86 LEU A N 1
ATOM 687 C CA . LEU A 1 86 ? -26.535 -4.190 8.239 1.00 91.88 86 LEU A CA 1
ATOM 688 C C . LEU A 1 86 ? -26.805 -4.729 6.828 1.00 91.88 86 LEU A C 1
ATOM 690 O O . LEU A 1 86 ? -27.855 -4.457 6.253 1.00 91.88 86 LEU A O 1
ATOM 694 N N . THR A 1 87 ? -25.876 -5.501 6.262 1.00 91.19 87 THR A N 1
ATOM 695 C CA . THR A 1 87 ? -25.918 -5.970 4.868 1.00 91.19 87 THR A CA 1
ATOM 696 C C . THR A 1 87 ? -25.568 -7.462 4.765 1.00 91.19 87 THR A C 1
ATOM 698 O O . THR A 1 87 ? -24.919 -8.017 5.645 1.00 91.19 87 THR A O 1
ATOM 701 N N . GLY A 1 88 ? -26.016 -8.138 3.699 1.00 89.25 88 GLY A N 1
ATOM 702 C CA . GLY A 1 88 ? -25.757 -9.569 3.458 1.00 89.25 88 GLY A CA 1
ATOM 703 C C . GLY A 1 88 ? -26.877 -10.515 3.915 1.00 89.25 88 GLY A C 1
ATOM 704 O O . GLY A 1 88 ? -28.015 -10.105 4.139 1.00 89.25 88 GLY A O 1
ATOM 705 N N . HIS A 1 89 ? -26.581 -11.811 4.019 1.00 89.19 89 HIS A N 1
ATOM 706 C CA . HIS A 1 89 ? -27.582 -12.810 4.418 1.00 89.19 89 HIS A CA 1
ATOM 707 C C . HIS A 1 89 ? -27.936 -12.707 5.913 1.00 89.19 89 HIS A C 1
ATOM 709 O O . HIS A 1 89 ? -29.095 -12.800 6.301 1.00 89.19 89 HIS A O 1
ATOM 715 N N . HIS A 1 90 ? -26.951 -12.411 6.761 1.00 87.56 90 HIS A N 1
ATOM 716 C CA . HIS A 1 90 ? -27.106 -12.320 8.216 1.00 87.56 90 HIS A CA 1
ATOM 717 C C . HIS A 1 90 ? -27.549 -10.930 8.712 1.00 87.56 90 HIS A C 1
ATOM 719 O O . HIS A 1 90 ? -27.150 -10.501 9.793 1.00 87.56 90 HIS A O 1
ATOM 725 N N . ARG A 1 91 ? -28.365 -10.215 7.929 1.00 88.25 91 ARG A N 1
ATOM 726 C CA . ARG A 1 91 ? -28.887 -8.883 8.281 1.00 88.25 91 ARG A CA 1
ATOM 727 C C . ARG A 1 91 ? -29.646 -8.901 9.612 1.00 88.25 91 ARG A C 1
ATOM 729 O O . ARG A 1 91 ? -30.417 -9.817 9.875 1.00 88.25 91 ARG A O 1
ATOM 736 N N . GLY A 1 92 ? -29.418 -7.892 10.451 1.00 87.75 92 GLY A N 1
ATOM 737 C CA . GLY A 1 92 ? -30.084 -7.722 11.749 1.00 87.75 92 GLY A CA 1
ATOM 738 C C . GLY A 1 92 ? -29.548 -8.610 12.878 1.00 87.75 92 GLY A C 1
ATOM 739 O O . GLY A 1 92 ? -29.926 -8.415 14.033 1.00 87.75 92 GLY A O 1
ATOM 740 N N . LYS A 1 93 ? -28.634 -9.547 12.588 1.00 88.19 93 LYS A N 1
ATOM 741 C CA . LYS A 1 93 ? -28.016 -10.394 13.615 1.00 88.19 93 LYS A CA 1
ATOM 742 C C . LYS A 1 93 ? -26.942 -9.624 14.390 1.00 88.19 93 LYS A C 1
ATOM 744 O O . LYS A 1 93 ? -26.182 -8.836 13.819 1.00 88.19 93 LYS A O 1
ATOM 749 N N . ARG A 1 94 ? -26.876 -9.884 15.700 1.00 90.12 94 ARG A N 1
ATOM 750 C CA . ARG A 1 94 ? -25.818 -9.401 16.600 1.00 90.12 94 ARG A CA 1
ATOM 751 C C . ARG A 1 94 ? -24.682 -10.419 16.606 1.00 90.12 94 ARG A C 1
ATOM 753 O O . ARG A 1 94 ? -24.904 -11.566 16.980 1.00 90.12 94 ARG A O 1
ATOM 760 N N . VAL A 1 95 ? -23.486 -10.013 16.194 1.00 87.94 95 VAL A N 1
ATOM 761 C CA . VAL A 1 95 ? -22.321 -10.904 16.083 1.00 87.94 95 VAL A CA 1
ATOM 762 C C . VAL A 1 95 ? -21.131 -10.308 16.833 1.00 87.94 95 VAL A C 1
ATOM 764 O O . VAL A 1 95 ? -20.950 -9.092 16.856 1.00 87.94 95 VAL A O 1
ATOM 767 N N . VAL A 1 96 ? -20.321 -11.152 17.473 1.00 90.44 96 VAL A N 1
ATOM 768 C CA . VAL A 1 96 ? -19.142 -10.720 18.239 1.00 90.44 96 VAL A CA 1
ATOM 769 C C . VAL A 1 96 ? -17.946 -10.529 17.305 1.00 90.44 96 VAL A C 1
ATOM 771 O O . VAL A 1 96 ? -17.603 -11.416 16.525 1.00 90.44 96 VAL A O 1
ATOM 774 N N . PHE A 1 97 ? -17.291 -9.374 17.382 1.00 89.75 97 PHE A N 1
ATOM 775 C CA . PHE A 1 97 ? -16.086 -9.078 16.611 1.00 89.75 97 PHE A CA 1
ATOM 776 C C . PHE A 1 97 ? -14.839 -9.689 17.260 1.00 89.75 97 PHE A C 1
ATOM 778 O O . PHE A 1 97 ? -14.521 -9.353 18.399 1.00 89.75 97 PHE A O 1
ATOM 785 N N . LEU A 1 98 ? -14.100 -10.536 16.537 1.00 89.25 98 LEU A N 1
ATOM 786 C CA . LEU A 1 98 ? -12.907 -11.201 17.077 1.00 89.25 98 LEU A CA 1
ATOM 787 C C . LEU A 1 98 ? -11.625 -10.433 16.783 1.00 89.25 98 LEU A C 1
ATOM 789 O O . LEU A 1 98 ? -10.879 -10.096 17.694 1.00 89.25 98 LEU A O 1
ATOM 793 N N . LYS A 1 99 ? -11.334 -10.192 15.504 1.00 88.44 99 LYS A N 1
ATOM 794 C CA . LYS A 1 99 ? -10.082 -9.567 15.070 1.00 88.44 99 LYS A CA 1
ATOM 795 C C . LYS A 1 99 ? -10.252 -8.931 13.695 1.00 88.44 99 LYS A C 1
ATOM 797 O O . LYS A 1 99 ? -11.054 -9.384 12.882 1.00 88.44 99 LYS A O 1
ATOM 802 N N . GLN A 1 100 ? -9.467 -7.895 13.421 1.00 88.62 100 GLN A N 1
ATOM 803 C CA . GLN A 1 100 ? -9.342 -7.321 12.086 1.00 88.62 100 GLN A CA 1
ATOM 804 C C . GLN A 1 100 ? -8.272 -8.065 11.279 1.00 88.62 100 GLN A C 1
ATOM 806 O O . GLN A 1 100 ? -7.161 -8.291 11.768 1.00 88.62 100 GLN A O 1
ATOM 811 N N . LEU A 1 101 ? -8.602 -8.452 10.049 1.00 87.94 101 LEU A N 1
ATOM 812 C CA . LEU A 1 101 ? -7.664 -9.082 9.120 1.00 87.94 101 LEU A CA 1
ATOM 813 C C . LEU A 1 101 ? -6.741 -8.035 8.481 1.00 87.94 101 LEU A C 1
ATOM 815 O O . LEU A 1 101 ? -7.060 -6.848 8.453 1.00 87.94 101 LEU A O 1
ATOM 819 N N . GLY A 1 102 ? -5.618 -8.478 7.905 1.00 81.19 102 GLY A N 1
ATOM 820 C CA . GLY A 1 102 ? -4.666 -7.594 7.213 1.00 81.19 102 GLY A CA 1
ATOM 821 C C . GLY A 1 102 ? -5.256 -6.845 6.008 1.00 81.19 102 GLY A C 1
ATOM 822 O O . GLY A 1 102 ? -4.718 -5.821 5.607 1.00 81.19 102 GLY A O 1
ATOM 823 N N . SER A 1 103 ? -6.387 -7.314 5.470 1.00 84.31 103 SER A N 1
ATOM 824 C CA . SER A 1 103 ? -7.166 -6.636 4.424 1.00 84.31 103 SER A CA 1
ATOM 825 C C . SER A 1 103 ? -8.055 -5.496 4.940 1.00 84.31 103 SER A C 1
ATOM 827 O O . SER A 1 103 ? -8.664 -4.791 4.142 1.00 84.31 103 SER A O 1
ATOM 829 N N . GLY A 1 104 ? -8.178 -5.325 6.260 1.00 81.69 104 GLY A N 1
ATOM 830 C CA . GLY A 1 104 ? -9.090 -4.366 6.891 1.00 81.69 104 GLY A CA 1
ATOM 831 C C . GLY A 1 104 ? -10.497 -4.912 7.162 1.00 81.69 104 GLY A C 1
ATOM 832 O O . GLY A 1 104 ? -11.281 -4.230 7.824 1.00 81.69 104 GLY A O 1
ATOM 833 N N . LEU A 1 105 ? -10.805 -6.136 6.713 1.00 86.31 105 LEU A N 1
ATOM 834 C CA . LEU A 1 105 ? -12.074 -6.818 6.981 1.00 86.31 105 LEU A CA 1
ATOM 835 C C . LEU A 1 105 ? -12.169 -7.321 8.426 1.00 86.31 105 LEU A C 1
ATOM 837 O O . LEU A 1 105 ? -11.164 -7.591 9.088 1.00 86.31 105 LEU A O 1
ATOM 841 N N . ASN A 1 106 ? -13.404 -7.492 8.895 1.00 88.56 106 ASN A N 1
ATOM 842 C CA . ASN A 1 106 ? -13.697 -7.932 10.251 1.00 88.56 106 ASN A CA 1
ATOM 843 C C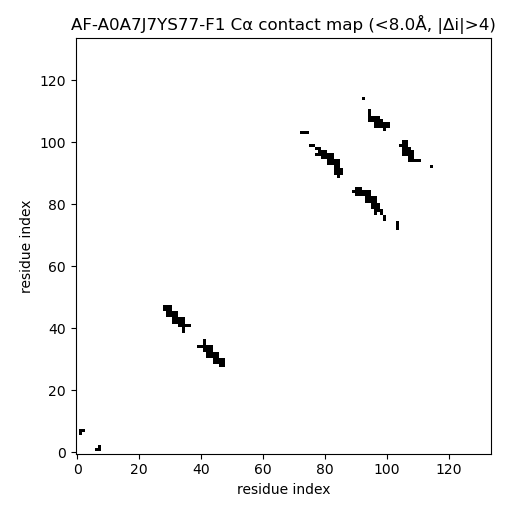 . ASN A 1 106 ? -13.949 -9.442 10.303 1.00 88.56 106 ASN A C 1
ATOM 845 O O . ASN A 1 106 ? -14.853 -9.930 9.628 1.00 88.56 106 ASN A O 1
ATOM 849 N N . LEU A 1 107 ? -13.201 -10.167 11.138 1.00 89.06 107 LEU A N 1
ATOM 850 C CA . LEU A 1 107 ? -13.478 -11.572 11.425 1.00 89.06 107 LEU A CA 1
ATOM 851 C C . LEU A 1 107 ? -14.617 -11.673 12.445 1.00 89.06 107 LEU A C 1
ATOM 853 O O . LEU A 1 107 ? -14.487 -11.224 13.590 1.00 89.06 107 LEU A O 1
ATOM 857 N N . CYS A 1 108 ? -15.715 -12.282 12.011 1.00 86.06 108 CYS A N 1
ATOM 858 C CA . CYS A 1 108 ? -16.908 -12.536 12.805 1.00 86.06 108 CYS A CA 1
ATOM 859 C C . CYS A 1 108 ? -17.250 -14.030 12.709 1.00 86.06 108 CYS A C 1
ATOM 861 O O . CYS A 1 108 ? -17.358 -14.533 11.591 1.00 86.06 108 CYS A O 1
ATOM 863 N N . PRO A 1 109 ? -17.410 -14.750 13.831 1.00 80.75 109 PRO A N 1
ATOM 864 C CA . PRO A 1 109 ? -17.823 -16.141 13.808 1.00 80.75 109 PRO A CA 1
ATOM 865 C C . PRO A 1 109 ? -19.296 -16.230 13.399 1.00 80.75 109 PRO A C 1
ATOM 867 O O . PRO A 1 109 ? -20.132 -15.437 13.839 1.00 80.75 109 PRO A O 1
ATOM 870 N N . SER A 1 110 ? -19.619 -17.204 12.557 1.00 63.47 110 SER A N 1
ATOM 871 C CA . SER A 1 110 ? -20.984 -17.565 12.177 1.00 63.47 110 SER A CA 1
ATOM 872 C C . SER A 1 110 ? -21.692 -18.218 13.367 1.00 63.47 110 SER A C 1
ATOM 874 O O . SER A 1 110 ? -21.735 -19.437 13.489 1.00 63.47 110 SER A O 1
ATOM 876 N N . ILE A 1 111 ? -22.201 -17.411 14.297 1.00 61.84 111 ILE A N 1
ATOM 877 C CA . ILE A 1 111 ? -23.013 -17.918 15.405 1.00 61.84 111 ILE A CA 1
ATOM 878 C C . ILE A 1 111 ? -24.443 -18.068 14.878 1.00 61.84 111 ILE A C 1
ATOM 880 O O . ILE A 1 111 ? -25.184 -17.093 14.752 1.00 61.84 111 ILE A O 1
ATOM 884 N N . GLU A 1 112 ? -24.837 -19.297 14.552 1.00 56.09 112 GLU A N 1
ATOM 885 C CA . GLU A 1 112 ? -26.216 -19.636 14.171 1.00 56.09 112 GLU A CA 1
ATOM 886 C C . GLU A 1 112 ? -27.213 -19.581 15.349 1.00 56.09 112 GLU A C 1
ATOM 888 O O . GLU A 1 112 ? -28.413 -19.741 15.154 1.00 56.09 112 GLU A O 1
ATOM 893 N N . PHE A 1 113 ? -26.767 -19.274 16.568 1.00 47.00 113 PHE A N 1
ATOM 894 C CA . PHE A 1 113 ? -27.467 -19.691 17.787 1.00 47.00 113 PHE A CA 1
ATOM 895 C C . PHE A 1 113 ? -28.355 -18.676 18.527 1.00 47.00 113 PHE A C 1
ATOM 897 O O . PHE A 1 113 ? -28.783 -18.978 19.633 1.00 47.00 113 PHE A O 1
ATOM 904 N N . LEU A 1 114 ? -28.716 -17.508 17.978 1.00 48.50 114 LEU A N 1
ATOM 905 C CA . LEU A 1 114 ? -29.634 -16.615 18.717 1.00 48.50 114 LEU A CA 1
ATOM 906 C C . LEU A 1 114 ? -30.673 -15.873 17.866 1.00 48.50 114 LEU A C 1
ATOM 908 O O . LEU A 1 114 ? -30.880 -14.676 18.038 1.00 48.50 114 LEU A O 1
ATOM 912 N N . CYS A 1 115 ? -31.349 -16.571 16.950 1.00 45.31 115 CYS A N 1
ATOM 913 C CA . CYS A 1 115 ? -32.578 -16.034 16.340 1.00 45.31 115 CYS A CA 1
ATOM 914 C C . CYS A 1 115 ? -33.781 -16.991 16.329 1.00 45.31 115 CYS A C 1
ATOM 916 O O . CYS A 1 115 ? -34.856 -16.541 15.953 1.00 45.31 115 CYS A O 1
ATOM 918 N N . ILE A 1 116 ? -33.654 -18.268 16.717 1.00 46.62 116 ILE A N 1
ATOM 919 C CA . ILE A 1 116 ? -34.747 -19.241 16.501 1.00 46.62 116 ILE A CA 1
ATOM 920 C C . ILE A 1 116 ? -35.638 -19.461 17.741 1.00 46.62 116 ILE A C 1
ATOM 922 O O . ILE A 1 116 ? -36.812 -19.778 17.580 1.00 46.62 116 ILE A O 1
ATOM 926 N N . GLU A 1 117 ? -35.168 -19.230 18.971 1.00 43.53 117 GLU A N 1
ATOM 927 C CA . GLU A 1 117 ? -35.949 -19.646 20.156 1.00 43.53 117 GLU A CA 1
ATOM 928 C C . GLU A 1 117 ? -36.916 -18.600 20.738 1.00 43.53 117 GLU A C 1
ATOM 930 O O . GLU A 1 117 ? -37.807 -18.958 21.502 1.00 43.53 117 GLU A O 1
ATOM 935 N N . HIS A 1 118 ? -36.820 -17.319 20.369 1.00 44.50 118 HIS A N 1
ATOM 93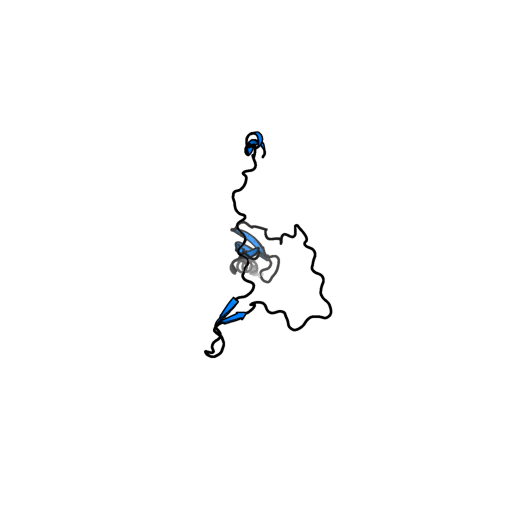6 C CA . HIS A 1 118 ? -37.707 -16.290 20.943 1.00 44.50 118 HIS A CA 1
ATOM 937 C C . HIS A 1 118 ? -39.036 -16.087 20.196 1.00 44.50 118 HIS A C 1
ATOM 939 O O . HIS A 1 118 ? -39.929 -15.437 20.728 1.00 44.50 118 HIS A O 1
ATOM 945 N N . THR A 1 119 ? -39.211 -16.646 18.994 1.00 45.12 119 THR A N 1
ATOM 946 C CA . THR A 1 119 ? -40.454 -16.487 18.211 1.00 45.12 119 THR A CA 1
ATOM 947 C C . THR A 1 119 ? -41.422 -17.666 18.318 1.00 45.12 119 THR A C 1
ATOM 949 O O . THR A 1 119 ? -42.561 -17.537 17.882 1.00 45.12 119 THR A O 1
ATOM 952 N N . ARG A 1 120 ? -41.031 -18.795 18.931 1.00 49.84 120 ARG A N 1
ATOM 953 C CA . ARG A 1 120 ? -41.929 -19.956 19.116 1.00 49.84 120 ARG A CA 1
ATOM 954 C C . ARG A 1 120 ? -42.799 -19.890 20.375 1.00 49.84 120 ARG A C 1
ATOM 956 O O . ARG A 1 120 ? -43.827 -20.550 20.419 1.00 49.84 120 ARG A O 1
ATOM 963 N N . ASN A 1 121 ? -42.433 -19.076 21.367 1.00 43.62 121 ASN A N 1
ATOM 964 C CA . ASN A 1 121 ? -43.149 -19.012 22.651 1.00 43.62 121 ASN A CA 1
ATOM 965 C C . ASN A 1 121 ? -44.252 -17.939 22.728 1.00 43.62 121 ASN A C 1
ATOM 967 O O . ASN A 1 121 ? -44.884 -17.800 23.768 1.00 43.62 121 ASN A O 1
ATOM 971 N N . LEU A 1 122 ? -44.518 -17.193 21.649 1.00 49.72 122 LEU A N 1
ATOM 972 C CA . LEU A 1 122 ? -45.505 -16.098 21.648 1.00 49.72 122 LEU A CA 1
ATOM 973 C C . LEU A 1 122 ? -46.717 -16.325 20.726 1.00 49.72 122 LEU A C 1
ATOM 975 O O . LEU A 1 122 ? -47.551 -15.434 20.611 1.00 49.72 122 LEU A O 1
ATOM 979 N N . SER A 1 123 ? -46.852 -17.493 20.083 1.00 52.66 123 SER A N 1
ATOM 980 C CA . SER A 1 123 ? -47.927 -17.744 19.105 1.00 52.66 123 SER A CA 1
ATOM 981 C C . SER A 1 123 ? -48.940 -18.831 19.488 1.00 52.66 123 SER A C 1
ATOM 983 O O . SER A 1 123 ? -49.662 -19.288 18.605 1.00 52.66 123 SER A O 1
ATOM 985 N N . SER A 1 124 ? -49.016 -19.278 20.746 1.00 54.47 124 SER A N 1
ATOM 986 C CA . SER A 1 124 ? -50.123 -20.159 21.162 1.00 54.47 124 SER A CA 1
ATOM 987 C C . SER A 1 124 ? -51.219 -19.329 21.844 1.00 54.47 124 SER A C 1
ATOM 989 O O . SER A 1 124 ? -50.981 -18.797 22.929 1.00 54.47 124 SER A O 1
ATOM 991 N N . PRO A 1 125 ? -52.396 -19.134 21.215 1.00 66.06 125 PRO A N 1
ATOM 992 C CA . PRO A 1 125 ? -53.536 -18.547 21.907 1.00 66.06 125 PRO A CA 1
ATOM 993 C C . PRO A 1 125 ? -54.057 -19.530 22.975 1.00 66.06 125 PRO A C 1
ATOM 995 O O . PRO A 1 125 ? -54.062 -20.740 22.733 1.00 66.06 125 PRO A O 1
ATOM 998 N N . PRO A 1 126 ? -54.498 -19.049 24.153 1.00 67.38 126 PRO A N 1
ATOM 999 C CA . PRO A 1 126 ? -55.080 -19.916 25.174 1.00 67.38 126 PRO A CA 1
ATOM 1000 C C . PRO A 1 126 ? -56.394 -20.546 24.668 1.00 67.38 126 PRO A C 1
ATOM 1002 O O . PRO A 1 126 ? -57.157 -19.871 23.969 1.00 67.38 126 PRO A O 1
ATOM 1005 N N . PRO A 1 127 ? -56.691 -21.817 25.006 1.00 66.31 127 PRO A N 1
ATOM 1006 C CA . PRO A 1 127 ? -57.903 -22.486 24.541 1.00 66.31 127 PRO A CA 1
ATOM 1007 C C . PRO A 1 127 ? -59.170 -21.816 25.109 1.00 66.31 127 PRO A C 1
ATOM 1009 O O . PRO A 1 127 ? -59.172 -21.398 26.274 1.00 66.31 127 PRO A O 1
ATOM 1012 N N . PRO A 1 128 ? -60.261 -21.715 24.325 1.00 62.69 128 PRO A N 1
ATOM 1013 C CA . PRO A 1 128 ? -61.501 -21.109 24.790 1.00 62.69 128 PRO A CA 1
ATOM 1014 C C . PRO A 1 128 ? -62.172 -21.988 25.852 1.00 62.69 128 PRO A C 1
ATOM 1016 O O . PRO A 1 128 ? -62.329 -23.197 25.685 1.00 62.69 128 PRO A O 1
ATOM 1019 N N . LYS A 1 129 ? -62.588 -21.361 26.956 1.00 59.06 129 LYS A N 1
ATOM 1020 C CA . LYS A 1 129 ? -63.384 -22.008 28.003 1.00 59.06 129 LYS A CA 1
ATOM 1021 C C . LYS A 1 129 ? -64.802 -22.230 27.473 1.00 59.06 129 LYS A C 1
ATOM 1023 O O . LYS A 1 129 ? -65.500 -21.263 27.178 1.00 59.06 129 LYS A O 1
ATOM 1028 N N . LEU A 1 130 ? -65.216 -23.491 27.361 1.00 61.97 130 LEU A N 1
ATOM 1029 C CA . LEU A 1 130 ? -66.600 -23.858 27.072 1.00 61.97 130 LEU A CA 1
ATOM 1030 C C . LEU A 1 130 ? -67.465 -23.486 28.280 1.00 61.97 130 LEU A C 1
ATOM 1032 O O . LEU A 1 130 ? -67.355 -24.094 29.342 1.00 61.97 130 LEU A O 1
ATOM 1036 N N . V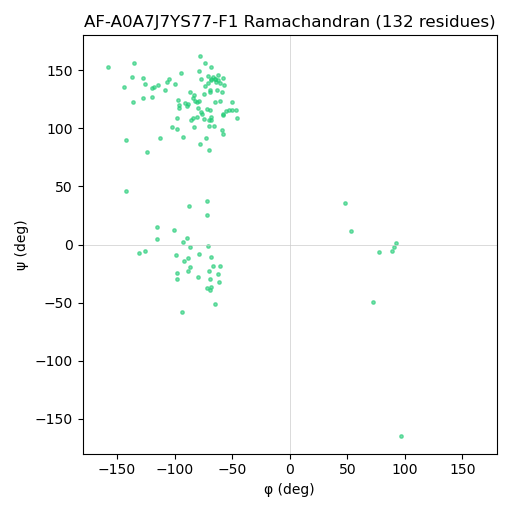AL A 1 131 ? -68.300 -22.463 28.118 1.00 57.53 131 VAL A N 1
ATOM 1037 C CA . VAL A 1 131 ? -69.390 -22.161 29.046 1.00 57.53 131 VAL A CA 1
ATOM 1038 C C . VAL A 1 131 ? -70.559 -23.049 28.635 1.00 57.53 131 VAL A C 1
ATOM 1040 O O . VAL A 1 131 ? -71.145 -22.856 27.572 1.00 57.53 131 VAL A O 1
ATOM 1043 N N . SER A 1 132 ? -70.864 -24.054 29.451 1.00 48.34 132 SER A N 1
ATOM 1044 C CA . SER A 1 132 ? -72.090 -24.836 29.331 1.00 48.34 132 SER A CA 1
ATOM 1045 C C . SER A 1 132 ? -73.271 -23.954 29.733 1.00 48.34 132 SER A C 1
ATOM 1047 O O . SER A 1 132 ? -73.439 -23.636 30.909 1.00 48.34 132 SER A O 1
ATOM 1049 N N . VAL A 1 133 ? -74.064 -23.539 28.750 1.00 52.12 133 VAL A N 1
ATOM 1050 C CA . VAL A 1 133 ? -75.420 -23.029 28.960 1.00 52.12 133 VAL A CA 1
ATOM 1051 C C . VAL A 1 133 ? -76.362 -24.193 28.681 1.00 52.12 133 VAL A C 1
ATOM 1053 O O . VAL A 1 133 ? -76.549 -24.515 27.513 1.00 52.12 133 VAL A O 1
ATOM 1056 N N . VAL A 1 134 ? -76.835 -24.850 29.744 1.00 48.69 134 VAL A N 1
ATOM 1057 C CA . VAL A 1 134 ? -78.211 -25.308 30.058 1.00 48.69 134 VAL A CA 1
ATOM 1058 C C . VAL A 1 134 ? -78.172 -25.824 31.494 1.00 48.69 134 VAL A C 1
ATOM 1060 O O . VAL A 1 134 ? -77.242 -26.604 31.803 1.00 48.69 134 VAL A O 1
#

Nearest PDB structures (foldseek):
  9f1d-assembly1_BE  TM=7.162E-01  e=2.450E-12  Oryctolagus cuniculus
  8scb-assembly1_E  TM=7.012E-01  e=2.643E-10  Oryctolagus cuniculus
  8cdl-assembly1_II  TM=6.845E-01  e=1.782E-02  Saccharomyces cerevisiae
  5it7-assembly1_EE  TM=7.348E-01  e=5.564E-02  Kluyveromyces lactis
  4v6w-assembly1_CE  TM=5.634E-01  e=2.445E-02  Drosophila melanogaster

InterPro domains:
  IPR000915 Large ribosomal subunit protein eL6 [PTHR10715] (1-107)
  IPR005568 Large ribosomal subunit protein uL6, N-terminal [PF03868] (1-34)
  IPR008991 Translation protein SH3-like domain superfamily [SSF50104] (77-108)

pLDDT: mean 75.8, std 14.51, range [43.53, 95.12]

Solvent-accessible surface area (backbone atoms only — not comparable to full-atom values): 9678 Å² total; per-residue (Å²): 111,58,72,84,67,40,50,90,74,59,74,80,71,79,72,82,67,86,60,72,75,76,70,72,78,71,77,71,76,55,46,78,43,75,43,98,42,95,92,50,83,55,60,41,83,41,56,87,80,71,80,78,93,76,78,75,96,71,82,82,81,78,81,77,91,71,84,86,83,67,83,89,76,80,84,87,73,69,63,70,41,77,41,70,34,82,66,74,90,60,48,79,41,78,39,54,32,59,48,74,44,98,88,64,48,77,44,60,70,89,74,85,82,84,75,73,76,79,70,70,80,76,73,76,78,80,83,83,81,83,78,85,88,127

Radius of gyration: 36.9 Å; Cα contacts (8 Å, |Δi|>4): 91; chains: 1; bounding box: 114×52×62 Å

Secondary structure (DSSP, 8-state):
-TTTTTTTT----------------PPPS-EEEEPS-TTS-SEEEE-SSPPPS---SS-PPPPP--TT-PPP----PPTT-EEE--SSTTTT-EEE--EE-TTSPEE------SSSSSSSSS--PPPPP-----

Mean predicted aligned error: 18.32 Å

Organism: Rhinolophus ferrumequinum (NCBI:txid59479)